Protein AF-A0A7W0KXL0-F1 (afdb_monomer_lite)

Radius of gyration: 13.94 Å; chains: 1; bounding box: 30×17×38 Å

Structure (mmCIF, N/CA/C/O backbone):
data_AF-A0A7W0KXL0-F1
#
_entry.id   AF-A0A7W0KXL0-F1
#
loop_
_atom_site.group_PDB
_atom_site.id
_atom_site.type_symbol
_atom_site.label_atom_id
_atom_site.label_alt_id
_atom_site.label_comp_id
_atom_site.l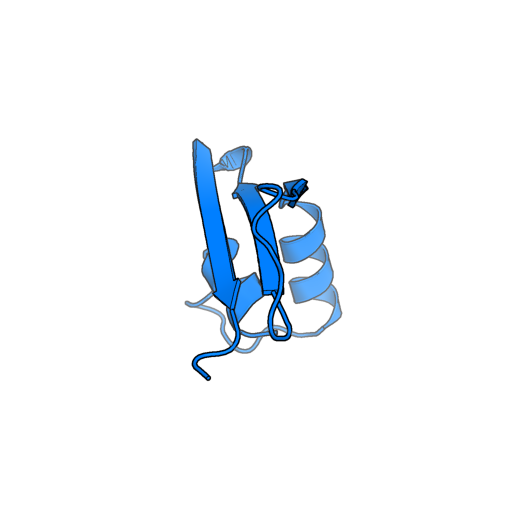abel_asym_id
_atom_site.label_entity_id
_atom_site.label_seq_id
_atom_site.pdbx_PDB_ins_code
_atom_site.Cartn_x
_atom_site.Cartn_y
_atom_site.Cartn_z
_atom_site.occupancy
_atom_site.B_iso_or_equiv
_atom_site.auth_seq_id
_atom_site.auth_comp_id
_atom_site.auth_asym_id
_atom_site.auth_atom_id
_atom_site.pdbx_PDB_model_num
ATOM 1 N N . LEU A 1 1 ? 10.549 -0.263 0.666 1.00 85.12 1 LEU A N 1
ATOM 2 C CA . LEU A 1 1 ? 11.013 -0.349 -0.738 1.00 85.12 1 LEU A CA 1
ATOM 3 C C . LEU A 1 1 ? 10.568 -1.665 -1.381 1.00 85.12 1 LEU A C 1
ATOM 5 O O . LEU A 1 1 ? 9.758 -1.607 -2.289 1.00 85.12 1 LEU A O 1
ATOM 9 N N . TRP A 1 2 ? 10.954 -2.832 -0.845 1.00 94.94 2 TRP A N 1
ATOM 10 C CA . TRP A 1 2 ? 10.534 -4.150 -1.367 1.00 94.94 2 TRP A CA 1
ATOM 11 C C . TRP A 1 2 ? 9.010 -4.339 -1.513 1.00 94.94 2 TRP A C 1
ATOM 13 O O . TRP A 1 2 ? 8.545 -4.840 -2.530 1.00 94.94 2 TRP A O 1
ATOM 23 N N . ALA A 1 3 ? 8.219 -3.883 -0.535 1.00 94.62 3 ALA A N 1
ATOM 24 C CA . ALA A 1 3 ? 6.759 -4.010 -0.587 1.00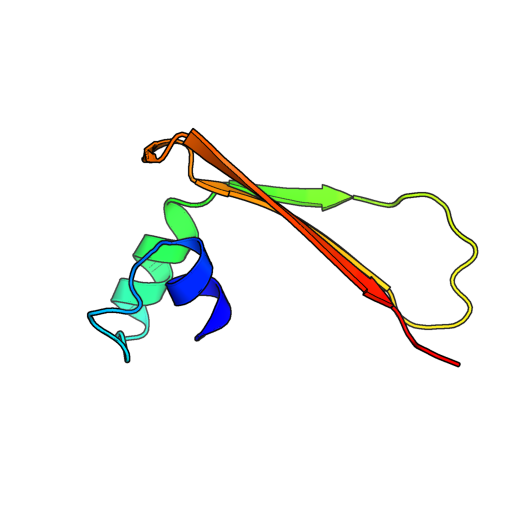 94.62 3 ALA A CA 1
ATOM 25 C C . ALA A 1 3 ? 6.132 -3.285 -1.793 1.00 94.62 3 ALA A C 1
ATOM 27 O O . ALA A 1 3 ? 5.204 -3.805 -2.394 1.00 94.62 3 ALA A O 1
ATOM 28 N N . VAL A 1 4 ? 6.664 -2.121 -2.182 1.00 95.25 4 VAL A N 1
ATOM 29 C CA . VAL A 1 4 ? 6.181 -1.372 -3.354 1.00 95.25 4 VAL A CA 1
ATOM 30 C C . VAL A 1 4 ? 6.501 -2.136 -4.638 1.00 95.25 4 VAL A C 1
ATOM 32 O O . VAL A 1 4 ? 5.607 -2.339 -5.447 1.00 95.25 4 VAL A O 1
ATOM 35 N N . ALA A 1 5 ? 7.732 -2.641 -4.781 1.00 96.06 5 ALA A N 1
ATOM 36 C CA . ALA A 1 5 ? 8.111 -3.472 -5.927 1.00 96.06 5 ALA A CA 1
ATOM 37 C C . ALA A 1 5 ? 7.268 -4.757 -6.015 1.00 96.06 5 ALA A C 1
ATOM 39 O O . ALA A 1 5 ? 6.924 -5.196 -7.103 1.00 96.06 5 ALA A O 1
ATOM 40 N N . THR A 1 6 ? 6.883 -5.332 -4.872 1.00 95.50 6 THR A N 1
ATOM 41 C CA . THR A 1 6 ? 5.987 -6.499 -4.818 1.00 95.50 6 THR A CA 1
ATOM 42 C C . THR A 1 6 ? 4.577 -6.160 -5.295 1.00 95.50 6 THR A C 1
ATOM 44 O O . THR A 1 6 ? 4.011 -6.903 -6.089 1.00 95.50 6 THR A O 1
ATOM 47 N N . LEU A 1 7 ? 4.011 -5.044 -4.824 1.00 95.50 7 LEU A N 1
ATOM 48 C CA . LEU A 1 7 ? 2.663 -4.607 -5.203 1.00 95.50 7 LEU A CA 1
ATOM 49 C C . LEU A 1 7 ? 2.586 -4.174 -6.673 1.00 95.50 7 LEU A C 1
ATOM 51 O O . LEU A 1 7 ? 1.562 -4.390 -7.306 1.00 95.50 7 LEU A O 1
ATOM 55 N N . GLY A 1 8 ? 3.660 -3.599 -7.214 1.00 94.56 8 GLY A N 1
ATOM 56 C CA . GLY A 1 8 ? 3.760 -3.211 -8.623 1.00 94.56 8 GLY A CA 1
ATOM 57 C C . GLY A 1 8 ? 4.318 -4.290 -9.553 1.00 94.56 8 GLY A C 1
ATOM 58 O O . GLY A 1 8 ? 4.695 -3.974 -10.671 1.00 94.56 8 GLY A O 1
ATOM 59 N N . GLY A 1 9 ? 4.455 -5.542 -9.098 1.00 94.12 9 GLY A N 1
ATOM 60 C CA . GLY A 1 9 ? 4.892 -6.651 -9.958 1.00 94.12 9 GLY A CA 1
ATOM 61 C C . GLY A 1 9 ? 6.343 -6.585 -10.461 1.00 94.12 9 GLY A C 1
ATOM 62 O O . GLY A 1 9 ? 6.709 -7.352 -11.342 1.00 94.12 9 GLY A O 1
ATOM 63 N N . ALA A 1 10 ? 7.194 -5.733 -9.889 1.00 94.75 10 ALA A N 1
ATOM 64 C CA . ALA A 1 10 ? 8.561 -5.473 -10.351 1.00 94.75 10 ALA A CA 1
ATOM 65 C C . ALA A 1 10 ? 9.635 -6.256 -9.563 1.00 94.75 10 ALA A C 1
ATOM 67 O O . ALA A 1 10 ? 10.745 -5.774 -9.331 1.00 94.75 10 ALA A O 1
ATOM 68 N N . LEU A 1 11 ? 9.303 -7.459 -9.078 1.00 95.38 11 LEU A N 1
ATOM 69 C CA . LEU A 1 11 ? 10.248 -8.284 -8.311 1.00 95.38 11 LEU A CA 1
ATOM 70 C C . LEU A 1 11 ? 11.308 -8.966 -9.177 1.00 95.38 11 LEU A C 1
ATOM 72 O O . LEU A 1 11 ? 12.378 -9.282 -8.660 1.00 95.38 11 LEU A O 1
ATOM 76 N N . ASP A 1 12 ? 11.040 -9.151 -10.468 1.00 94.75 12 ASP A N 1
ATOM 77 C CA . ASP A 1 12 ? 11.994 -9.756 -11.404 1.00 94.75 12 ASP A CA 1
ATOM 78 C C . ASP A 1 12 ? 13.232 -8.869 -11.628 1.00 94.75 12 ASP A C 1
ATOM 80 O O . ASP A 1 12 ? 14.320 -9.373 -11.902 1.00 94.75 12 ASP A O 1
ATOM 84 N N . GLU A 1 13 ? 13.089 -7.553 -11.444 1.00 93.12 13 GLU A N 1
ATOM 85 C CA . GLU A 1 13 ? 14.149 -6.546 -11.609 1.00 93.12 13 GLU A CA 1
ATOM 86 C C . GLU A 1 13 ? 14.728 -6.070 -10.267 1.00 93.12 13 GLU A C 1
ATOM 88 O O . GLU A 1 13 ? 15.517 -5.127 -10.201 1.00 93.12 13 GLU A O 1
ATOM 93 N N . TRP A 1 14 ? 14.345 -6.709 -9.161 1.00 92.69 14 TRP A N 1
ATOM 94 C CA . TRP A 1 14 ? 14.779 -6.281 -7.839 1.00 92.69 14 TRP A CA 1
ATOM 95 C C . TRP A 1 14 ? 16.296 -6.496 -7.628 1.00 92.69 14 TRP A C 1
ATOM 97 O O . TRP A 1 14 ? 16.803 -7.595 -7.875 1.00 92.69 14 TRP A O 1
ATOM 107 N N . PRO A 1 15 ? 17.029 -5.520 -7.049 1.00 95.19 15 PRO A N 1
ATOM 108 C CA . PRO A 1 15 ? 16.548 -4.247 -6.515 1.00 95.19 15 PRO A CA 1
ATOM 109 C C . PRO A 1 15 ? 16.465 -3.124 -7.554 1.00 95.19 15 PRO A C 1
ATOM 111 O O . PRO A 1 15 ? 17.422 -2.870 -8.277 1.00 95.19 15 PRO A O 1
ATOM 114 N N . LEU A 1 16 ? 15.363 -2.374 -7.509 1.00 94.50 16 LEU A N 1
ATOM 115 C CA . LEU A 1 16 ? 15.181 -1.150 -8.289 1.00 94.50 16 LEU A CA 1
ATOM 116 C C . LEU A 1 16 ? 15.917 0.041 -7.664 1.00 94.50 16 LEU A C 1
ATOM 118 O O . LEU A 1 16 ? 16.038 0.151 -6.433 1.00 94.50 16 LEU A O 1
ATOM 122 N N . ALA A 1 17 ? 16.341 0.979 -8.508 1.00 96.12 17 ALA A N 1
ATOM 123 C CA . ALA A 1 17 ? 16.794 2.286 -8.058 1.00 96.12 17 ALA A CA 1
ATOM 124 C C . ALA A 1 17 ? 15.623 3.097 -7.468 1.00 96.12 17 ALA A C 1
ATOM 126 O O . ALA A 1 17 ? 14.453 2.884 -7.780 1.00 96.12 17 ALA A O 1
ATOM 127 N N . LEU A 1 18 ? 15.925 4.069 -6.599 1.00 95.50 18 LEU A N 1
ATOM 128 C CA . LEU A 1 18 ? 14.886 4.887 -5.953 1.00 95.50 18 LEU A CA 1
ATOM 129 C C . LEU A 1 18 ? 13.963 5.636 -6.936 1.00 95.50 18 LEU A C 1
ATOM 131 O O . LEU A 1 18 ? 12.768 5.684 -6.648 1.00 95.50 18 LEU A O 1
ATOM 135 N N . PRO A 1 19 ? 14.452 6.213 -8.056 1.00 97.56 19 PRO A N 1
ATOM 136 C CA . PRO A 1 19 ? 13.577 6.858 -9.035 1.00 97.56 19 PRO A CA 1
ATOM 137 C C . PRO A 1 19 ? 12.591 5.879 -9.681 1.00 97.56 19 PRO A C 1
ATOM 139 O O . PRO A 1 19 ? 11.399 6.158 -9.695 1.00 97.56 19 PRO A O 1
ATOM 142 N N . GLU A 1 20 ? 13.070 4.707 -10.105 1.00 96.75 20 GLU A N 1
ATOM 143 C CA . GLU A 1 20 ? 12.254 3.640 -10.708 1.00 96.75 20 GLU A CA 1
ATOM 144 C C . GLU A 1 20 ? 11.179 3.157 -9.726 1.00 96.75 20 GLU A C 1
ATOM 146 O O . GLU A 1 20 ? 10.010 3.018 -10.069 1.00 96.75 20 GLU A O 1
ATOM 151 N N . LEU A 1 21 ? 11.536 2.989 -8.449 1.00 96.69 21 LEU A N 1
ATOM 152 C CA . LEU A 1 21 ? 10.555 2.632 -7.428 1.00 96.69 21 LEU A CA 1
ATOM 153 C C . LEU A 1 21 ? 9.513 3.741 -7.195 1.00 96.69 21 LEU A C 1
ATOM 155 O O . LEU A 1 21 ? 8.371 3.453 -6.837 1.00 96.69 21 LEU A O 1
ATOM 159 N N . GLY A 1 22 ? 9.908 5.005 -7.359 1.00 96.81 22 GLY A N 1
ATOM 160 C CA . GLY A 1 22 ? 8.998 6.145 -7.302 1.00 96.81 22 GLY A CA 1
ATOM 161 C C . GLY A 1 22 ? 7.971 6.121 -8.433 1.00 96.81 22 GLY A C 1
ATOM 162 O O . GLY A 1 22 ? 6.805 6.422 -8.185 1.00 96.81 22 GLY A O 1
ATOM 163 N N . GLU A 1 23 ? 8.383 5.709 -9.632 1.00 97.25 23 GLU A N 1
ATOM 164 C CA . GLU A 1 23 ? 7.489 5.505 -10.779 1.00 97.25 23 GLU A CA 1
ATOM 165 C C . GLU A 1 23 ? 6.493 4.376 -10.494 1.00 97.25 23 GLU A C 1
ATOM 167 O O . GLU A 1 23 ? 5.286 4.609 -10.555 1.00 97.25 23 GLU A O 1
ATOM 172 N N . VAL A 1 24 ? 6.969 3.219 -10.017 1.00 96.69 24 VAL A N 1
ATOM 173 C CA . VAL A 1 24 ? 6.097 2.104 -9.593 1.00 96.69 24 VAL A CA 1
ATOM 174 C C . VAL A 1 24 ? 5.088 2.553 -8.528 1.00 96.69 24 VAL A C 1
ATOM 176 O O . VAL A 1 24 ? 3.904 2.233 -8.594 1.00 96.69 24 VAL A O 1
ATOM 179 N N . ALA A 1 25 ? 5.527 3.328 -7.531 1.00 96.81 25 ALA A N 1
ATOM 180 C CA . ALA A 1 25 ? 4.633 3.835 -6.491 1.00 96.81 25 ALA A CA 1
ATOM 181 C C . ALA A 1 25 ? 3.560 4.795 -7.034 1.00 96.81 25 ALA A C 1
ATOM 183 O O . ALA A 1 25 ? 2.465 4.846 -6.471 1.00 96.81 25 ALA A O 1
ATOM 184 N N . ALA A 1 26 ? 3.875 5.557 -8.086 1.00 97.19 26 ALA A N 1
ATOM 185 C CA . ALA A 1 26 ? 2.977 6.532 -8.699 1.00 97.19 26 ALA A CA 1
ATOM 186 C C . ALA A 1 26 ? 1.906 5.887 -9.595 1.00 97.19 26 ALA A C 1
ATOM 188 O O . ALA A 1 26 ? 0.839 6.473 -9.780 1.00 97.19 26 ALA A O 1
ATOM 189 N N . GLU A 1 27 ? 2.166 4.691 -10.124 1.00 96.88 27 GLU A N 1
ATOM 190 C CA . GLU A 1 27 ? 1.187 3.901 -10.887 1.00 96.88 27 GLU A CA 1
ATOM 191 C C . GLU A 1 27 ? 0.131 3.240 -9.988 1.00 96.88 27 GLU A C 1
ATOM 193 O O . GLU A 1 27 ? -0.984 2.932 -10.424 1.00 96.88 27 GLU A O 1
ATOM 198 N N . LEU A 1 28 ? 0.459 3.061 -8.708 1.00 97.38 28 LEU A N 1
ATOM 199 C CA . LEU A 1 28 ? -0.447 2.533 -7.702 1.00 97.38 28 LEU A CA 1
ATOM 200 C C . LEU A 1 28 ? -1.353 3.638 -7.145 1.00 97.38 28 LEU A C 1
ATOM 202 O O . LEU A 1 28 ? -0.933 4.761 -6.868 1.00 97.38 28 LEU A O 1
ATOM 206 N N . SER A 1 29 ? -2.620 3.300 -6.925 1.00 97.94 29 SER A N 1
ATOM 207 C CA . SER A 1 29 ? -3.562 4.159 -6.208 1.00 97.94 29 SER A CA 1
ATOM 208 C C . SER A 1 29 ? -3.626 3.751 -4.741 1.00 97.94 29 SER A C 1
ATOM 210 O O . SER A 1 29 ? -3.766 2.568 -4.438 1.00 97.94 29 SER A O 1
ATOM 212 N N . TRP A 1 30 ? -3.537 4.726 -3.836 1.00 97.25 30 TRP A N 1
ATOM 213 C CA . TRP A 1 30 ? -3.395 4.496 -2.399 1.00 97.25 30 TRP A CA 1
ATOM 214 C C . TRP A 1 30 ? -4.530 5.154 -1.627 1.00 97.25 30 TRP A C 1
ATOM 216 O O . TRP A 1 30 ? -4.838 6.328 -1.839 1.00 97.25 30 TRP A O 1
ATOM 226 N N . TRP A 1 31 ? -5.093 4.424 -0.671 1.00 97.44 31 TRP A N 1
ATOM 227 C CA . TRP A 1 31 ? -6.066 4.959 0.272 1.00 97.44 31 TRP A CA 1
ATOM 228 C C . TRP A 1 31 ? -5.771 4.452 1.670 1.00 97.44 31 TRP A C 1
ATOM 230 O O . TRP A 1 31 ? -5.468 3.281 1.872 1.00 97.44 31 TRP A O 1
ATOM 240 N N . TRP A 1 32 ? -5.910 5.333 2.647 1.00 95.44 32 TRP A N 1
ATOM 241 C CA . TRP A 1 32 ? -5.967 4.946 4.046 1.00 95.44 32 TRP A CA 1
ATOM 242 C C . TRP A 1 32 ? -7.432 4.841 4.469 1.00 95.44 32 TRP A C 1
ATOM 244 O O . TRP A 1 32 ? -8.262 5.638 4.023 1.00 95.44 32 TRP A O 1
ATOM 254 N N . TRP A 1 33 ? -7.746 3.867 5.318 1.00 92.31 33 TRP A N 1
ATOM 255 C CA . TRP A 1 33 ? -9.064 3.761 5.935 1.00 92.31 33 TRP A CA 1
ATOM 256 C C . TRP A 1 33 ? -8.942 3.540 7.443 1.00 92.31 33 TRP A C 1
ATOM 258 O O . TRP A 1 33 ? -7.885 3.164 7.945 1.00 92.31 33 TRP A O 1
ATOM 268 N N . ASP A 1 34 ? -10.041 3.783 8.151 1.00 88.12 34 ASP A N 1
ATOM 269 C CA . ASP A 1 34 ? -10.198 3.453 9.564 1.00 88.12 34 ASP A CA 1
ATOM 270 C C . ASP A 1 34 ? -11.488 2.642 9.741 1.00 88.12 34 ASP A C 1
ATOM 272 O O . ASP A 1 34 ? -12.563 3.067 9.313 1.00 88.12 34 ASP A O 1
ATOM 276 N N . ALA A 1 35 ? -11.377 1.452 10.330 1.00 80.88 35 ALA A N 1
ATOM 277 C CA . ALA A 1 35 ? -12.501 0.564 10.619 1.00 80.88 35 ALA A CA 1
ATOM 278 C C . ALA A 1 35 ? -13.226 0.902 11.936 1.00 80.88 35 ALA A C 1
ATOM 280 O O . ALA A 1 35 ? -14.238 0.272 12.247 1.00 80.88 35 ALA A O 1
ATOM 281 N N . GLY A 1 36 ? -12.734 1.878 12.710 1.00 80.75 36 GLY A N 1
ATOM 282 C CA . GLY A 1 36 ? -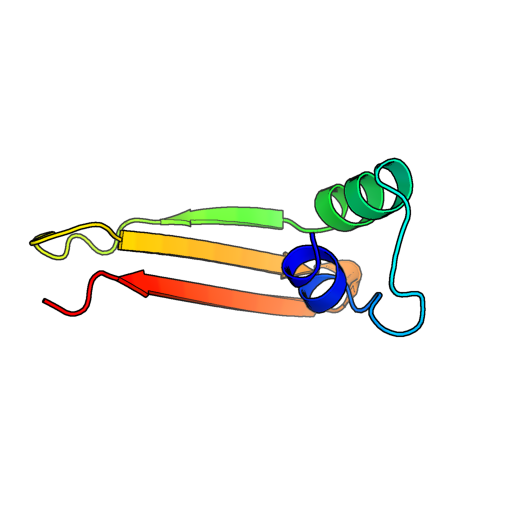13.353 2.306 13.967 1.00 80.75 36 GLY A CA 1
ATOM 283 C C . GLY A 1 36 ? -13.190 1.309 15.120 1.00 80.75 36 GLY A C 1
ATOM 284 O O . GLY A 1 36 ? -13.951 1.360 16.087 1.00 80.75 36 GLY A O 1
ATOM 285 N N . GLU A 1 37 ? -12.223 0.390 15.031 1.00 75.31 37 GLU A N 1
ATOM 286 C CA . GLU A 1 37 ? -11.888 -0.525 16.126 1.00 75.31 37 GLU A CA 1
ATOM 287 C C . GLU A 1 37 ? -11.182 0.243 17.265 1.00 75.31 37 GLU A C 1
ATOM 289 O O . GLU A 1 37 ? -10.346 1.109 16.995 1.00 75.31 37 GLU A O 1
ATOM 294 N N . PRO A 1 38 ? -11.479 -0.044 18.551 1.00 73.88 38 PRO A N 1
ATOM 295 C CA . PRO A 1 38 ? -10.769 0.574 19.666 1.0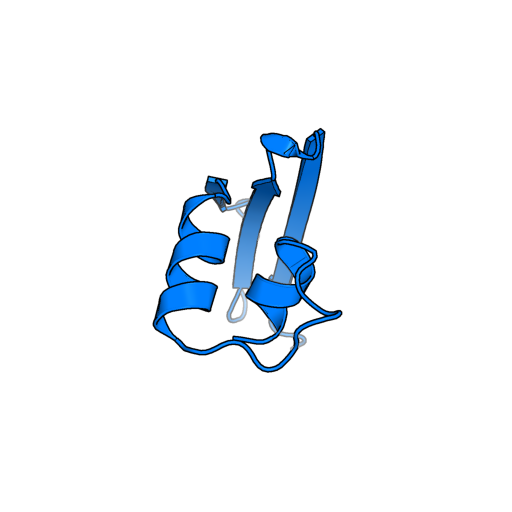0 73.88 38 PRO A CA 1
ATOM 296 C C . PRO A 1 38 ? -9.285 0.192 19.616 1.00 73.88 38 PRO A C 1
ATOM 298 O O . PRO A 1 38 ? -8.916 -0.946 19.899 1.00 73.88 38 PRO A O 1
ATOM 301 N N . ALA A 1 39 ? -8.428 1.141 19.246 1.00 64.94 39 ALA A N 1
ATOM 302 C CA . ALA A 1 39 ? -7.001 0.890 19.120 1.00 64.94 39 ALA A CA 1
ATOM 303 C C . ALA A 1 39 ? -6.354 0.794 20.513 1.00 64.94 39 ALA A C 1
ATOM 305 O O . ALA A 1 39 ? -6.138 1.803 21.184 1.00 64.94 39 ALA A O 1
ATOM 306 N N . THR A 1 40 ? -6.026 -0.422 20.955 1.00 76.75 40 THR A N 1
ATOM 307 C CA . THR A 1 40 ? -5.198 -0.663 22.154 1.00 76.75 40 THR A CA 1
ATOM 308 C C . THR A 1 40 ? -3.692 -0.543 21.868 1.00 76.75 40 THR A C 1
ATOM 310 O O . THR A 1 40 ? -2.881 -0.756 22.765 1.00 76.75 40 THR A O 1
ATOM 313 N N . GLY A 1 41 ? -3.318 -0.158 20.641 1.00 84.94 41 GLY A N 1
ATOM 314 C CA . GLY A 1 41 ? -1.947 -0.021 20.143 1.00 84.94 41 GLY A CA 1
ATOM 315 C C . GLY A 1 41 ? -1.907 0.661 18.770 1.00 84.94 41 GLY A C 1
ATOM 316 O O . GLY A 1 41 ? -2.824 1.404 18.415 1.00 84.94 41 GLY A O 1
ATOM 317 N N . TRP A 1 42 ? -0.855 0.426 17.981 1.00 88.38 42 TRP A N 1
ATOM 318 C CA . TRP A 1 42 ? -0.789 0.943 16.609 1.00 88.38 42 TRP A CA 1
ATOM 319 C C . TRP A 1 42 ? -1.623 0.086 15.646 1.00 88.38 42 TRP A C 1
ATOM 321 O O . TRP A 1 42 ? -1.747 -1.128 15.811 1.00 88.38 42 TRP A O 1
ATOM 331 N N . GLN A 1 43 ? -2.161 0.724 14.609 1.00 90.44 43 GLN A N 1
ATOM 332 C CA . GLN A 1 43 ? -2.831 0.052 13.499 1.00 90.44 43 GLN A CA 1
ATOM 333 C C . GLN A 1 43 ? -2.454 0.700 12.162 1.00 90.44 43 GLN A C 1
ATOM 335 O O . GLN A 1 43 ? -2.237 1.908 12.079 1.00 90.44 43 GLN A O 1
ATOM 340 N N . LEU A 1 44 ? -2.384 -0.117 11.116 1.00 90.62 44 LEU A N 1
ATOM 341 C CA . LEU A 1 44 ? -2.203 0.261 9.721 1.00 90.62 44 LEU A CA 1
ATOM 342 C C . LEU A 1 44 ? -3.333 -0.368 8.912 1.00 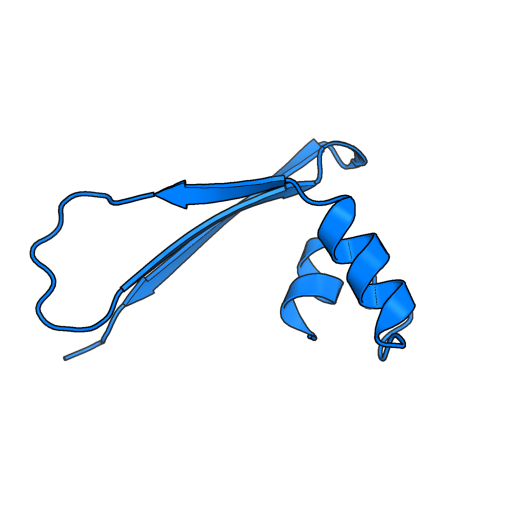90.62 44 LEU A C 1
ATOM 344 O O . LEU A 1 44 ? -3.566 -1.574 8.992 1.00 90.62 44 LEU A O 1
ATOM 348 N N . GLN A 1 45 ? -4.002 0.453 8.115 1.00 94.19 45 GLN A N 1
ATOM 349 C CA . GLN A 1 45 ? -5.097 0.062 7.239 1.00 94.19 45 GLN A CA 1
ATOM 350 C C . GLN A 1 45 ? -4.933 0.801 5.913 1.00 94.19 45 GLN A C 1
ATOM 352 O O . GLN A 1 45 ? -5.169 2.004 5.821 1.00 94.19 45 GLN A O 1
ATOM 357 N N . LEU A 1 46 ? -4.418 0.096 4.910 1.00 95.88 46 LEU A N 1
ATOM 358 C CA . LEU A 1 46 ? -3.990 0.680 3.644 1.00 95.88 46 LEU A CA 1
ATOM 359 C C . LEU A 1 46 ? -4.535 -0.127 2.474 1.00 95.88 46 LEU A C 1
ATOM 361 O O . LEU A 1 46 ? -4.293 -1.331 2.372 1.00 95.88 46 LEU A O 1
ATOM 365 N N . ALA A 1 47 ? -5.281 0.532 1.594 1.00 97.44 47 ALA A N 1
ATOM 366 C CA . ALA A 1 47 ? -5.776 -0.041 0.355 1.00 97.44 47 ALA A CA 1
ATOM 367 C C . ALA A 1 47 ? -4.871 0.429 -0.770 1.00 97.44 47 ALA A C 1
ATOM 369 O O . ALA A 1 47 ? -4.544 1.614 -0.864 1.00 97.44 47 ALA A O 1
ATOM 370 N N . VAL A 1 48 ? -4.476 -0.512 -1.613 1.00 97.88 48 VAL A N 1
ATOM 371 C CA . VAL A 1 48 ? -3.620 -0.256 -2.764 1.00 97.88 48 VAL A CA 1
ATOM 372 C C . VAL A 1 48 ? -4.276 -0.895 -3.972 1.00 97.88 48 VAL A C 1
ATOM 374 O O . VAL A 1 48 ? -4.684 -2.051 -3.899 1.00 97.88 48 VAL A O 1
ATOM 377 N N . ALA A 1 49 ? -4.388 -0.168 -5.074 1.00 98.19 49 ALA A N 1
ATOM 378 C CA . ALA A 1 49 ? -4.818 -0.725 -6.349 1.00 98.19 49 ALA A CA 1
ATOM 379 C C . ALA A 1 49 ? -3.734 -0.514 -7.403 1.00 98.19 49 ALA A C 1
ATOM 381 O O . ALA A 1 49 ? -3.108 0.543 -7.428 1.00 98.19 49 ALA A O 1
ATOM 382 N N . ALA A 1 50 ? -3.571 -1.501 -8.279 1.00 97.06 50 ALA A N 1
ATOM 383 C CA . ALA A 1 50 ? -2.827 -1.424 -9.529 1.00 97.06 50 ALA A CA 1
ATOM 384 C C . ALA A 1 50 ? -3.854 -1.431 -10.676 1.00 97.06 50 ALA A C 1
ATOM 386 O O . ALA A 1 50 ? -4.264 -2.503 -11.131 1.00 97.06 50 ALA A O 1
ATOM 387 N N . PRO A 1 51 ? -4.356 -0.258 -11.116 1.00 95.38 51 PRO A N 1
ATOM 388 C CA . PRO A 1 51 ? -5.455 -0.196 -12.078 1.00 95.38 51 PRO A CA 1
ATOM 389 C C . PRO A 1 51 ? -5.088 -0.788 -13.439 1.00 95.38 51 PRO A C 1
ATOM 391 O O . PRO A 1 51 ? -5.944 -1.390 -14.082 1.00 95.38 51 PRO A O 1
ATOM 394 N N . ALA A 1 52 ? -3.825 -0.634 -13.856 1.00 93.94 52 ALA A N 1
ATOM 395 C CA . ALA A 1 52 ? -3.306 -1.189 -15.104 1.00 93.94 52 ALA A CA 1
ATOM 396 C C . ALA A 1 52 ? -3.397 -2.723 -15.134 1.00 93.94 52 ALA A C 1
ATOM 398 O O . ALA A 1 52 ? -3.738 -3.297 -16.166 1.00 93.94 52 ALA A O 1
ATOM 399 N N . ASP A 1 53 ? -3.190 -3.363 -13.982 1.00 92.31 53 ASP A N 1
ATOM 400 C CA . ASP A 1 53 ? -3.235 -4.818 -13.837 1.00 92.31 53 ASP A CA 1
ATOM 401 C C . ASP A 1 53 ? -4.610 -5.342 -13.396 1.00 92.31 53 ASP A C 1
ATOM 403 O O . ASP A 1 53 ? -4.826 -6.551 -13.303 1.00 92.31 53 ASP A O 1
ATOM 407 N N . GLY A 1 54 ? -5.552 -4.445 -13.084 1.00 95.62 54 GLY A N 1
ATOM 408 C CA . GLY A 1 54 ? -6.858 -4.807 -12.533 1.00 95.62 54 GLY A CA 1
ATOM 409 C C . GLY A 1 54 ? -6.779 -5.479 -11.156 1.00 95.62 54 GLY A C 1
ATOM 410 O O . GLY A 1 54 ? -7.679 -6.240 -10.798 1.00 95.62 54 GLY A O 1
ATOM 411 N N . MET A 1 55 ? -5.714 -5.221 -10.390 1.00 96.12 55 MET A N 1
ATOM 412 C CA . MET A 1 55 ? -5.465 -5.833 -9.081 1.00 96.12 55 MET A CA 1
ATOM 413 C C . MET A 1 55 ? -5.629 -4.831 -7.936 1.00 96.12 55 MET A C 1
ATOM 415 O O . MET A 1 55 ? -5.435 -3.626 -8.099 1.00 96.12 55 MET A O 1
ATOM 419 N N . ALA A 1 56 ? -5.989 -5.334 -6.754 1.00 97.12 56 ALA A N 1
ATOM 420 C CA . ALA A 1 56 ? -6.070 -4.536 -5.538 1.00 97.12 56 ALA A CA 1
ATOM 421 C C . ALA A 1 56 ? -5.783 -5.370 -4.284 1.00 97.12 56 ALA A C 1
ATOM 423 O O . ALA A 1 56 ? -6.062 -6.569 -4.233 1.00 97.12 56 ALA A O 1
ATOM 424 N N . TRP A 1 57 ? -5.272 -4.699 -3.255 1.00 96.94 57 TRP A N 1
ATOM 425 C CA . TRP A 1 57 ? -4.910 -5.270 -1.964 1.00 96.94 57 TRP A CA 1
ATOM 426 C C . TRP A 1 57 ? -5.457 -4.414 -0.828 1.00 96.94 57 TRP A C 1
ATOM 428 O O . TRP A 1 57 ? -5.449 -3.184 -0.885 1.00 96.94 57 TRP A O 1
ATOM 438 N N . ALA A 1 58 ? -5.875 -5.083 0.242 1.00 96.75 58 ALA A N 1
ATOM 439 C CA . ALA A 1 58 ? -6.165 -4.471 1.527 1.00 96.75 58 ALA A CA 1
ATOM 440 C C . ALA A 1 58 ? -5.121 -4.969 2.533 1.00 96.75 58 ALA A C 1
ATOM 442 O O . ALA A 1 58 ? -5.055 -6.161 2.832 1.00 96.75 58 ALA A O 1
ATOM 443 N N . ILE A 1 59 ? -4.288 -4.059 3.033 1.00 94.38 59 ILE A N 1
ATOM 444 C CA . ILE A 1 59 ? -3.231 -4.348 4.000 1.00 94.38 59 ILE A CA 1
ATOM 445 C C . ILE A 1 59 ? -3.715 -3.878 5.367 1.00 94.38 59 ILE A C 1
ATOM 447 O O . ILE A 1 59 ? -3.914 -2.684 5.585 1.00 94.38 59 ILE A O 1
ATOM 451 N N . SER A 1 60 ? -3.886 -4.822 6.290 1.00 92.31 60 SER A N 1
ATOM 452 C CA . SER A 1 60 ? -4.181 -4.531 7.689 1.00 92.31 60 SER A CA 1
ATOM 453 C C . SER A 1 60 ? -3.087 -5.104 8.577 1.00 92.31 60 SER A C 1
ATOM 455 O O . SER A 1 60 ? -2.772 -6.292 8.499 1.00 92.31 60 SER A O 1
ATOM 457 N N . ALA A 1 61 ? -2.506 -4.254 9.414 1.00 91.19 61 ALA A N 1
ATOM 458 C CA . ALA A 1 61 ? -1.560 -4.654 10.440 1.00 91.19 61 ALA A CA 1
ATOM 459 C C . ALA A 1 61 ? -1.910 -3.936 11.743 1.00 91.19 61 ALA A C 1
ATOM 461 O O . ALA A 1 61 ? -2.349 -2.790 11.728 1.00 91.19 61 ALA A O 1
ATOM 462 N N . ARG A 1 62 ? -1.755 -4.623 12.867 1.00 89.12 62 ARG A N 1
ATOM 463 C CA . ARG A 1 62 ? -2.074 -4.099 14.193 1.00 89.12 62 ARG A CA 1
ATOM 464 C C . ARG A 1 62 ? -1.095 -4.647 15.204 1.00 89.12 62 ARG A C 1
ATOM 466 O O . ARG A 1 62 ? -0.505 -5.706 14.977 1.00 89.12 62 ARG A O 1
ATOM 473 N N . ASP A 1 63 ? -0.961 -3.930 16.305 1.00 88.31 63 ASP A N 1
ATOM 474 C CA . ASP A 1 63 ? -0.269 -4.445 17.473 1.00 88.31 63 ASP A CA 1
ATOM 475 C C . ASP A 1 63 ? -0.924 -5.755 17.948 1.00 88.31 63 ASP A C 1
ATOM 477 O 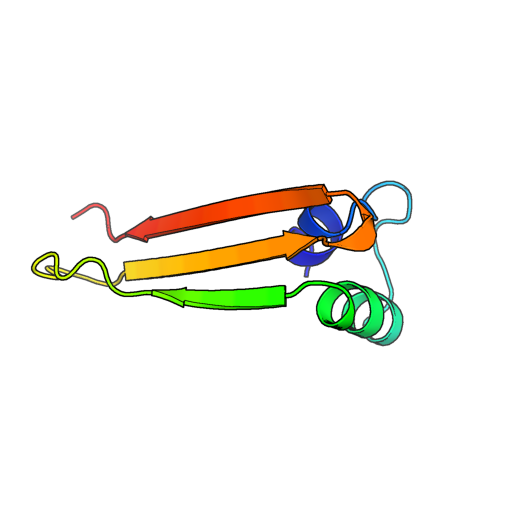O . ASP A 1 63 ? -2.150 -5.896 17.941 1.00 88.31 63 ASP A O 1
ATOM 481 N N . ALA A 1 64 ? -0.092 -6.720 18.326 1.00 78.75 64 ALA A N 1
ATOM 482 C CA . ALA A 1 64 ? -0.502 -8.011 18.860 1.00 78.75 64 ALA A CA 1
ATOM 483 C C . ALA A 1 64 ? -0.186 -8.027 20.359 1.00 78.75 64 ALA A C 1
ATOM 485 O O . ALA A 1 64 ? 0.675 -8.781 20.810 1.00 78.75 64 ALA A O 1
ATOM 486 N N . SER A 1 65 ? -0.818 -7.121 21.104 1.00 68.44 65 SER A N 1
ATOM 487 C CA . SER A 1 65 ? -0.723 -7.060 22.566 1.00 68.44 65 SER A CA 1
ATOM 488 C C . SER A 1 65 ? -1.447 -8.221 23.233 1.00 68.44 65 SER A C 1
ATOM 490 O O . SER A 1 65 ? -2.600 -8.474 22.806 1.00 68.44 65 SER A O 1
#

Foldseek 3Di:
DVVLCVQLVNPVVPPDDPVVSVVSNVQKDKDFDDPPPDAPFDKGWMKIDNVVVRDIDTDIDHDPD

Sequence (65 aa):
LWAVATLGGALDEWPLALPELGEVAAELSWWWWDAGEPATGWQLQLAVAAPADGMAWAISARDAS

pLDDT: mean 92.16, std 7.32, range [64.94, 98.19]

Secondary structure (DSSP, 8-state):
-HHHHHHTT--TTPSPPHHHHHHHHHHSEEEE-------SS-EEEEEEEETTTTEEEEEEEE---